Protein AF-A0A2K1QVW5-F1 (afdb_monomer_lite)

InterPro domains:
  IPR029063 S-adenosyl-L-methionine-dependent methyltransferase superfamily [G3DSA:3.40.50.150] (2-159)
  IPR029063 S-adenosyl-L-methionine-dependent methyltransferase superfamily [SS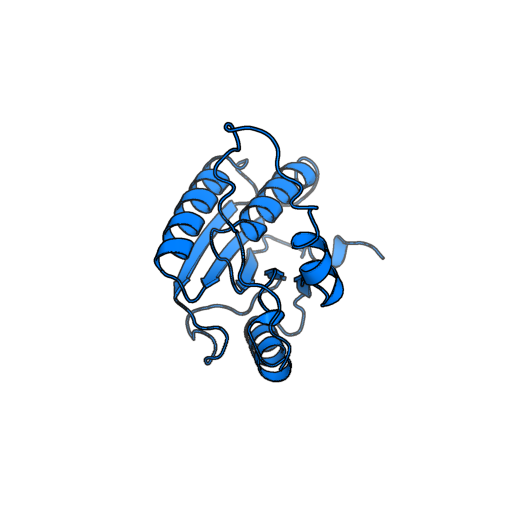F53335] (7-138)
  IPR041698 Methyltransferase domain 25 [PF13649] (16-128)

Sequence (168 aa):
MSYATLLPSQRQELNVTDLGAGTGRASLAFLSTLSSHIQNSLAPFSINLTLLDSSPSMLSLAQSKVTSTISSLPAHPDARVVSHVHDIASDPPVDVPKADLVFSTLVMEHLPLEIFFHALAGAMKPSGVAVVTNMYSEMGRTAVSGDWNQGSDEARATTVTGAGFVDG

Structure (mmCIF, N/CA/C/O backbone):
data_AF-A0A2K1QVW5-F1
#
_entry.id   AF-A0A2K1QVW5-F1
#
loop_
_atom_site.group_PDB
_atom_site.id
_atom_site.type_symbol
_atom_site.label_atom_id
_atom_site.label_alt_id
_atom_site.label_comp_id
_atom_site.label_asym_id
_atom_site.label_entity_id
_atom_site.label_seq_id
_atom_site.pdbx_PDB_ins_code
_atom_site.Cartn_x
_atom_site.Cartn_y
_atom_site.Cartn_z
_atom_site.occupancy
_atom_site.B_iso_or_equiv
_atom_site.auth_seq_id
_atom_site.auth_comp_id
_atom_site.auth_asym_id
_atom_site.auth_atom_id
_atom_site.pdbx_PDB_model_num
ATOM 1 N N . MET A 1 1 ? -25.097 -8.801 0.687 1.00 41.69 1 MET A N 1
ATOM 2 C CA . MET A 1 1 ? -23.855 -9.229 1.367 1.00 41.69 1 MET A CA 1
ATOM 3 C C . MET A 1 1 ? -23.436 -8.096 2.290 1.00 41.69 1 MET A C 1
ATOM 5 O O . MET A 1 1 ? -23.392 -6.967 1.827 1.00 41.69 1 MET A O 1
ATOM 9 N N . SER A 1 2 ? -23.270 -8.356 3.588 1.00 36.53 2 SER A N 1
ATOM 10 C CA . SER A 1 2 ? -22.934 -7.329 4.586 1.00 36.53 2 SER A CA 1
ATOM 11 C C . SER A 1 2 ? -21.413 -7.158 4.658 1.00 36.53 2 SER A C 1
ATOM 13 O O . SER A 1 2 ? -20.712 -8.151 4.816 1.00 36.53 2 SER A O 1
ATOM 15 N N . TYR A 1 3 ? -20.906 -5.924 4.569 1.00 43.94 3 TYR A N 1
ATOM 16 C CA . TYR A 1 3 ? -19.474 -5.581 4.687 1.00 43.94 3 TYR A CA 1
ATOM 17 C C . TYR A 1 3 ? -18.873 -5.875 6.081 1.00 43.94 3 TYR A C 1
ATOM 19 O O . TYR A 1 3 ? -17.679 -5.685 6.298 1.00 43.94 3 TYR A O 1
ATOM 27 N N . ALA A 1 4 ? -19.685 -6.368 7.023 1.00 46.22 4 ALA A N 1
ATOM 28 C CA . ALA A 1 4 ? -19.301 -6.653 8.402 1.00 46.22 4 ALA A CA 1
ATOM 29 C C . ALA A 1 4 ? -18.237 -7.759 8.565 1.00 46.22 4 ALA A C 1
ATOM 31 O O . ALA A 1 4 ? -17.685 -7.897 9.648 1.00 46.22 4 ALA A O 1
ATOM 32 N N . THR A 1 5 ? -17.920 -8.539 7.526 1.00 49.50 5 THR A N 1
ATOM 33 C CA . THR A 1 5 ? -16.924 -9.626 7.615 1.00 49.50 5 THR A CA 1
ATOM 34 C C . THR A 1 5 ? -15.473 -9.131 7.616 1.00 49.50 5 THR A C 1
ATOM 36 O O . THR A 1 5 ? -14.594 -9.850 8.077 1.00 49.50 5 THR A O 1
ATOM 39 N N . LEU A 1 6 ? -15.206 -7.908 7.142 1.00 52.25 6 LEU A N 1
ATOM 40 C CA . LEU A 1 6 ? -13.847 -7.339 7.117 1.00 52.25 6 LEU A CA 1
ATOM 41 C C . LEU A 1 6 ? -13.425 -6.697 8.442 1.00 52.25 6 LEU A C 1
ATOM 43 O O . LEU A 1 6 ? -12.255 -6.371 8.625 1.00 52.25 6 LEU A O 1
ATOM 47 N N . LEU A 1 7 ? -14.377 -6.481 9.348 1.00 52.97 7 LEU A N 1
ATOM 48 C CA . LEU A 1 7 ? -14.142 -5.805 10.614 1.00 52.97 7 LEU A CA 1
ATOM 49 C C . LEU A 1 7 ? -14.226 -6.852 11.713 1.00 52.97 7 LEU A C 1
ATOM 51 O O . LEU A 1 7 ? -15.314 -7.376 11.968 1.00 52.97 7 LEU A O 1
ATOM 55 N N . PRO A 1 8 ? -13.100 -7.238 12.321 1.00 51.19 8 PRO A N 1
ATOM 56 C CA . PRO A 1 8 ? -13.115 -8.430 13.140 1.00 51.19 8 PRO A CA 1
ATOM 57 C C . PRO A 1 8 ? -13.616 -8.053 14.567 1.00 51.19 8 PRO A C 1
ATOM 59 O O . PRO A 1 8 ? -13.990 -6.906 14.832 1.00 51.19 8 PRO A O 1
ATOM 62 N N . SER A 1 9 ? -13.751 -9.013 15.490 1.00 49.81 9 SER A N 1
ATOM 63 C CA . SER A 1 9 ? -14.296 -8.781 16.847 1.00 49.81 9 SER A CA 1
ATOM 64 C C . SER A 1 9 ? -13.197 -8.762 17.931 1.00 49.81 9 SER A C 1
ATOM 66 O O . SER A 1 9 ? -12.496 -9.758 18.067 1.00 49.81 9 SER A O 1
ATOM 68 N N . GLN A 1 10 ? -13.094 -7.671 18.712 1.00 49.50 10 GLN A N 1
ATOM 69 C CA . GLN A 1 10 ? -12.101 -7.324 19.768 1.00 49.50 10 GLN A CA 1
ATOM 70 C C . GLN A 1 10 ? -10.732 -6.788 19.300 1.00 49.50 10 GLN A C 1
ATOM 72 O O . GLN A 1 10 ? -10.046 -7.458 18.539 1.00 49.50 10 GLN A O 1
ATOM 77 N N . ARG A 1 11 ? -10.358 -5.592 19.825 1.00 57.28 11 ARG A N 1
ATOM 78 C CA . ARG A 1 11 ? -9.153 -4.769 19.528 1.00 57.28 11 ARG A CA 1
ATOM 79 C C . ARG A 1 11 ? -8.320 -5.328 18.372 1.00 57.28 11 ARG A C 1
ATOM 81 O O . ARG A 1 11 ? -7.264 -5.915 18.607 1.00 57.28 11 ARG A O 1
ATOM 88 N N . GLN A 1 12 ? -8.810 -5.180 17.140 1.00 73.44 12 GLN A N 1
ATOM 89 C CA . GLN A 1 12 ? -8.060 -5.676 15.998 1.00 73.44 12 GLN A CA 1
ATOM 90 C C . GLN A 1 12 ? -7.048 -4.692 15.489 1.00 73.44 12 GLN A C 1
ATOM 92 O O . GLN A 1 12 ? -7.275 -3.495 15.385 1.00 73.44 12 GLN A O 1
ATOM 97 N N . GLU A 1 13 ? -5.934 -5.278 15.109 1.00 86.75 13 GLU A N 1
ATOM 98 C CA . GLU A 1 13 ? -4.984 -4.697 14.205 1.00 86.75 13 GLU A CA 1
ATOM 99 C C . GLU A 1 13 ? -5.339 -5.163 12.789 1.00 86.75 13 GLU A C 1
ATOM 101 O O . GLU A 1 13 ? -5.430 -6.364 12.527 1.00 86.75 13 GLU A O 1
ATOM 106 N N . LEU A 1 14 ? -5.577 -4.213 11.891 1.00 90.75 14 LEU A N 1
ATOM 107 C CA . LEU A 1 14 ? -5.796 -4.449 10.472 1.00 90.75 14 LEU A CA 1
ATOM 108 C C . LEU A 1 14 ? -4.480 -4.198 9.735 1.00 90.75 14 LEU A C 1
ATOM 110 O O . LEU A 1 14 ? -3.991 -3.067 9.710 1.00 90.75 14 LEU A O 1
ATOM 114 N N . ASN A 1 15 ? -3.913 -5.237 9.125 1.00 94.75 15 ASN A N 1
ATOM 115 C CA . ASN A 1 15 ? -2.722 -5.094 8.292 1.00 94.75 15 ASN A CA 1
ATOM 116 C C . ASN A 1 15 ? -3.154 -4.796 6.860 1.00 94.75 15 ASN A C 1
ATOM 118 O O . ASN A 1 15 ? -3.911 -5.559 6.258 1.00 94.75 15 ASN A O 1
ATOM 122 N N . VAL A 1 16 ? -2.680 -3.677 6.331 1.00 96.31 16 VAL A N 1
ATOM 123 C CA . VAL A 1 16 ? -3.047 -3.147 5.024 1.00 96.31 16 VAL A CA 1
ATOM 124 C C . VAL A 1 16 ? -1.776 -2.942 4.214 1.00 96.31 16 VAL A C 1
ATOM 126 O O . VAL A 1 16 ? -0.847 -2.295 4.687 1.00 96.31 16 VAL A O 1
ATOM 129 N N . THR A 1 17 ? -1.733 -3.447 2.987 1.00 97.44 17 THR A N 1
ATOM 130 C CA . THR A 1 17 ? -0.595 -3.246 2.079 1.00 97.44 17 THR A CA 1
ATOM 131 C C . THR A 1 17 ? -1.033 -2.483 0.837 1.00 97.44 17 THR A C 1
ATOM 133 O O . THR A 1 17 ? -2.009 -2.857 0.196 1.00 97.44 17 THR A O 1
ATOM 136 N N . ASP A 1 18 ? -0.299 -1.433 0.480 1.00 97.69 18 ASP A N 1
ATOM 137 C CA . ASP A 1 18 ? -0.388 -0.753 -0.815 1.00 97.69 18 ASP A CA 1
ATOM 138 C C . ASP A 1 18 ? 0.745 -1.285 -1.708 1.00 97.69 18 ASP A C 1
ATOM 140 O O . ASP A 1 18 ? 1.918 -0.948 -1.516 1.00 97.69 18 ASP A O 1
ATOM 144 N N . LEU A 1 19 ? 0.398 -2.210 -2.606 1.00 96.94 19 LEU A N 1
ATOM 145 C CA . LEU A 1 19 ? 1.309 -2.916 -3.502 1.00 96.94 19 LEU A CA 1
ATOM 146 C C . LEU A 1 19 ? 1.457 -2.115 -4.801 1.00 96.94 19 LEU A C 1
ATOM 148 O O . LEU A 1 19 ? 0.557 -2.134 -5.645 1.00 96.94 19 LEU A O 1
ATOM 152 N N . GLY A 1 20 ? 2.594 -1.431 -4.943 1.00 96.50 20 GLY A N 1
ATOM 153 C CA . GLY A 1 20 ? 2.843 -0.410 -5.966 1.00 96.50 20 GLY A CA 1
ATOM 154 C C . GLY A 1 20 ? 2.317 0.954 -5.534 1.00 96.50 20 GLY A C 1
ATOM 155 O O . GLY A 1 20 ? 1.554 1.604 -6.248 1.00 96.50 20 GLY A O 1
ATOM 156 N N . ALA A 1 21 ? 2.695 1.370 -4.325 1.00 97.50 21 ALA A N 1
ATOM 157 C CA . ALA A 1 21 ? 2.141 2.542 -3.660 1.00 97.50 21 ALA A CA 1
ATOM 158 C C . ALA A 1 21 ? 2.387 3.855 -4.423 1.00 97.50 21 ALA A C 1
ATOM 160 O O . ALA A 1 21 ? 1.654 4.837 -4.233 1.00 97.50 21 ALA A O 1
ATOM 161 N N . GLY A 1 22 ? 3.429 3.925 -5.258 1.00 97.06 22 GLY A N 1
ATOM 162 C CA . GLY A 1 22 ? 3.873 5.140 -5.924 1.00 97.06 22 GLY A CA 1
ATOM 163 C C . GLY A 1 22 ? 4.004 6.284 -4.921 1.00 97.06 22 GLY A C 1
ATOM 164 O O . GLY A 1 22 ? 4.689 6.181 -3.909 1.00 97.06 22 GLY A O 1
ATOM 165 N N . THR A 1 23 ? 3.304 7.393 -5.171 1.00 97.81 23 THR A N 1
ATOM 166 C CA . THR A 1 23 ? 3.276 8.553 -4.259 1.00 97.81 23 THR A CA 1
ATOM 167 C C . THR A 1 23 ? 2.179 8.481 -3.182 1.00 97.81 23 THR A C 1
ATOM 169 O O . THR A 1 23 ? 1.817 9.520 -2.623 1.00 97.81 23 THR A O 1
ATOM 172 N N . GLY A 1 24 ? 1.581 7.309 -2.950 1.00 97.38 24 GLY A N 1
ATOM 173 C CA . GLY A 1 24 ? 0.616 7.025 -1.879 1.00 97.38 24 GLY A CA 1
ATOM 174 C C . GLY A 1 24 ? -0.841 7.394 -2.168 1.00 97.38 24 GLY A C 1
ATOM 175 O O . GLY A 1 24 ? -1.611 7.592 -1.233 1.00 97.38 24 GLY A O 1
ATOM 176 N N . ARG A 1 25 ? -1.257 7.547 -3.434 1.00 96.25 25 ARG A N 1
ATOM 177 C CA . ARG A 1 25 ? -2.622 8.023 -3.755 1.00 96.25 25 ARG A CA 1
ATOM 178 C C . ARG A 1 25 ? -3.722 7.076 -3.263 1.00 96.25 25 ARG A C 1
ATOM 180 O O . ARG A 1 25 ? -4.690 7.556 -2.677 1.00 96.25 25 ARG A O 1
ATOM 187 N N . ALA A 1 26 ? -3.567 5.769 -3.475 1.00 96.12 26 ALA A N 1
ATOM 188 C CA . ALA A 1 26 ? -4.538 4.770 -3.026 1.00 96.12 26 ALA A CA 1
ATOM 189 C C . ALA A 1 26 ? -4.631 4.746 -1.493 1.00 96.12 26 ALA A C 1
ATOM 191 O O . ALA A 1 26 ? -5.720 4.888 -0.937 1.00 96.12 26 ALA A O 1
ATOM 192 N N . SER A 1 27 ? -3.481 4.706 -0.818 1.00 97.19 27 SER A N 1
ATOM 193 C CA . SER A 1 27 ? -3.374 4.853 0.637 1.00 97.19 27 SER A CA 1
ATOM 194 C C . SER A 1 27 ? -4.089 6.090 1.198 1.00 97.19 27 SER A C 1
ATOM 196 O O . SER A 1 27 ? -4.852 5.988 2.159 1.00 97.19 27 SER A O 1
ATOM 198 N N . LEU A 1 28 ? -3.898 7.267 0.595 1.00 96.44 28 LEU A N 1
ATOM 199 C CA . LEU A 1 28 ? -4.566 8.500 1.033 1.00 96.44 28 LEU A CA 1
ATOM 200 C C . LEU A 1 28 ? -6.087 8.439 0.836 1.00 96.44 28 LEU A C 1
ATOM 202 O O . LEU A 1 28 ? -6.839 8.859 1.717 1.00 96.44 28 LEU A O 1
ATOM 206 N N . ALA A 1 29 ? -6.546 7.898 -0.295 1.00 93.75 29 ALA A N 1
ATOM 207 C CA . ALA A 1 29 ? -7.971 7.716 -0.564 1.00 93.75 29 ALA A CA 1
ATOM 208 C C . ALA A 1 29 ? -8.618 6.741 0.432 1.00 93.75 29 ALA A C 1
ATOM 210 O O . ALA A 1 29 ? -9.719 6.999 0.926 1.00 93.75 29 ALA A O 1
ATOM 211 N N . PHE A 1 30 ? -7.914 5.662 0.781 1.00 93.00 30 PHE A N 1
ATOM 212 C CA . PHE A 1 30 ? -8.334 4.727 1.819 1.00 93.00 30 PHE A CA 1
ATOM 213 C C . PHE A 1 30 ? -8.497 5.431 3.170 1.00 93.00 30 PHE A C 1
ATOM 215 O O . PHE A 1 30 ? -9.583 5.377 3.744 1.00 93.00 30 PHE A O 1
ATOM 222 N N . LEU A 1 31 ? -7.478 6.156 3.645 1.00 91.94 31 LEU A N 1
ATOM 223 C CA . LEU A 1 31 ? -7.538 6.870 4.929 1.00 91.94 31 LEU A CA 1
ATOM 224 C C . LEU A 1 31 ? -8.632 7.949 4.961 1.00 91.94 31 LEU A C 1
ATOM 226 O O . LEU A 1 31 ? -9.313 8.112 5.972 1.00 91.94 31 LEU A O 1
ATOM 230 N N . SER A 1 32 ? -8.848 8.665 3.856 1.00 89.25 32 SER A N 1
ATOM 231 C CA . SER A 1 32 ? -9.932 9.651 3.746 1.00 89.25 32 SER A CA 1
ATOM 232 C C . SER A 1 32 ? -11.315 8.996 3.826 1.00 89.25 32 SER A C 1
ATOM 234 O O . SER A 1 32 ? -12.187 9.460 4.571 1.00 89.25 32 SER A O 1
ATOM 236 N N . THR A 1 33 ? -11.500 7.886 3.106 1.00 86.12 33 THR A N 1
ATOM 237 C CA . THR A 1 33 ? -12.741 7.099 3.126 1.00 86.12 33 THR A CA 1
ATOM 238 C C . THR A 1 33 ? -13.009 6.575 4.530 1.00 86.12 33 THR A C 1
ATOM 240 O O . THR A 1 33 ? -14.107 6.738 5.059 1.00 86.12 33 THR A O 1
ATOM 243 N N . LEU A 1 34 ? -11.983 6.015 5.161 1.00 83.25 34 LEU A N 1
ATOM 244 C CA . LEU A 1 34 ? -12.006 5.510 6.523 1.00 83.25 34 LEU A CA 1
ATOM 245 C C . LEU A 1 34 ? -12.433 6.593 7.527 1.00 83.25 34 LEU A C 1
ATOM 247 O O . LEU A 1 34 ? -13.381 6.392 8.282 1.00 83.25 34 LEU A O 1
ATOM 251 N N . SER A 1 35 ? -11.799 7.768 7.478 1.00 80.56 35 SER A N 1
ATOM 252 C CA . SER A 1 35 ? -12.107 8.904 8.360 1.00 80.56 35 SER A CA 1
ATOM 253 C C . SER A 1 35 ? -13.568 9.359 8.252 1.00 80.56 35 SER A C 1
ATOM 255 O O . SER A 1 35 ? -14.182 9.733 9.251 1.00 80.56 35 SER A O 1
ATOM 257 N N . SER A 1 36 ? -14.150 9.265 7.052 1.00 78.88 36 SER A N 1
ATOM 258 C CA . SER A 1 36 ? -15.540 9.655 6.788 1.00 78.88 36 SER A CA 1
ATOM 259 C C . SER A 1 36 ? -16.560 8.587 7.209 1.00 78.88 36 SER A C 1
ATOM 261 O O . SER A 1 36 ? -17.656 8.928 7.646 1.00 78.88 36 SER A O 1
ATOM 263 N N . HIS A 1 37 ? -16.220 7.298 7.103 1.00 73.94 37 HIS A N 1
ATOM 264 C CA . HIS A 1 37 ? -17.155 6.192 7.362 1.00 73.94 37 HIS A CA 1
ATOM 265 C C . HIS A 1 37 ? -17.124 5.677 8.808 1.00 73.94 37 HIS A C 1
ATOM 267 O O . HIS A 1 37 ? -18.100 5.089 9.269 1.00 73.94 37 HIS A O 1
ATOM 273 N N . ILE A 1 38 ? -16.032 5.898 9.546 1.00 68.25 38 ILE A N 1
ATOM 274 C CA . ILE A 1 38 ? -15.830 5.319 10.888 1.00 68.25 38 ILE A CA 1
ATOM 275 C C . ILE A 1 38 ? -16.331 6.224 12.025 1.00 68.25 38 ILE A C 1
ATOM 277 O O . ILE A 1 38 ? -16.328 5.824 13.184 1.00 68.25 38 ILE A O 1
ATOM 281 N N . GLN A 1 39 ? -16.902 7.386 11.699 1.00 59.56 39 GLN A N 1
ATOM 282 C CA . GLN A 1 39 ? -17.373 8.397 12.657 1.00 59.56 39 GLN A CA 1
ATOM 283 C C . GLN A 1 39 ? -18.378 7.896 13.722 1.00 59.56 39 GLN A C 1
ATOM 285 O O . GLN A 1 39 ? -18.598 8.623 14.682 1.00 59.56 39 GLN A O 1
ATOM 290 N N . ASN A 1 40 ? -18.998 6.706 13.605 1.00 53.25 40 ASN A N 1
ATOM 291 C CA . ASN A 1 40 ? -20.180 6.379 14.423 1.00 53.25 40 ASN A CA 1
ATOM 292 C C . ASN A 1 40 ? -20.353 4.960 15.006 1.00 53.25 40 ASN A C 1
ATOM 294 O O . ASN A 1 40 ? -21.385 4.739 15.641 1.00 53.25 40 ASN A O 1
ATOM 298 N N . SER A 1 41 ? -19.468 3.964 14.835 1.00 52.88 41 SER A N 1
ATOM 299 C CA . SER A 1 41 ? -19.851 2.625 15.358 1.00 52.88 41 SER A CA 1
ATOM 300 C C . SER A 1 41 ? -18.803 1.526 15.499 1.00 52.88 41 SER A C 1
ATOM 302 O O . SER A 1 41 ? -19.176 0.385 15.770 1.00 52.88 41 SER A O 1
ATOM 304 N N . LEU A 1 42 ? -17.513 1.796 15.315 1.00 60.38 42 LEU A N 1
ATOM 305 C CA . LEU A 1 42 ? -16.520 0.724 15.402 1.00 60.38 42 LEU A CA 1
ATOM 306 C C . LEU A 1 42 ? -15.786 0.776 16.735 1.00 60.38 42 LEU A C 1
ATOM 308 O O . LEU A 1 42 ? -15.353 1.836 17.184 1.00 60.38 42 LEU A O 1
ATOM 312 N N . ALA A 1 43 ? -15.670 -0.389 17.376 1.00 65.81 43 ALA A N 1
ATOM 313 C CA . ALA A 1 43 ? -14.787 -0.559 18.519 1.00 65.81 43 ALA A CA 1
ATOM 314 C C . ALA A 1 43 ? -13.367 -0.092 18.138 1.00 65.81 43 ALA A C 1
ATOM 316 O O . ALA A 1 43 ? -12.978 -0.261 16.980 1.00 65.81 43 ALA A O 1
ATOM 317 N N . PRO A 1 44 ? -12.583 0.469 19.078 1.00 73.31 44 PRO A N 1
ATOM 318 C CA . PRO A 1 44 ? -11.217 0.892 18.793 1.00 73.31 44 PRO A CA 1
ATOM 319 C C . PRO A 1 44 ? -10.404 -0.227 18.134 1.00 73.31 44 PRO A C 1
ATOM 321 O O . PRO A 1 44 ? -10.346 -1.349 18.650 1.00 73.31 44 PRO A O 1
ATOM 324 N N . PHE A 1 45 ? -9.778 0.095 17.007 1.00 82.25 45 PHE A N 1
ATOM 325 C CA . PHE A 1 45 ? -8.922 -0.802 16.238 1.00 82.25 45 PHE A CA 1
ATOM 326 C C . PHE A 1 45 ? -7.702 -0.023 15.721 1.00 82.25 45 PHE A C 1
ATOM 328 O O . PHE A 1 45 ? -7.726 1.212 15.674 1.00 82.25 45 PHE A O 1
ATOM 335 N N . SER A 1 46 ? -6.638 -0.743 15.378 1.00 89.44 46 SER A N 1
ATOM 336 C CA . SER A 1 46 ? -5.393 -0.180 14.853 1.00 89.44 46 SER A CA 1
ATOM 337 C C . SER A 1 46 ? -5.200 -0.564 13.389 1.00 89.44 46 SER A C 1
ATOM 339 O O . SER A 1 46 ? -5.659 -1.621 12.957 1.00 89.44 46 SER A O 1
ATOM 341 N N . ILE A 1 47 ? -4.514 0.276 12.621 1.00 92.56 47 ILE A N 1
ATOM 342 C CA . ILE A 1 47 ? -4.183 0.031 11.214 1.00 92.56 47 ILE A CA 1
ATOM 343 C C . ILE A 1 47 ? -2.674 0.071 11.031 1.00 92.56 47 ILE A C 1
ATOM 345 O O . ILE A 1 47 ? -2.022 1.052 11.388 1.00 92.56 47 ILE A O 1
ATOM 349 N N . ASN A 1 48 ? -2.150 -0.960 10.377 1.00 95.19 48 ASN A N 1
ATOM 350 C CA . ASN A 1 48 ? -0.764 -1.028 9.938 1.00 95.19 48 ASN A CA 1
ATOM 351 C C . ASN A 1 48 ? -0.737 -0.915 8.435 1.00 95.19 48 ASN A C 1
ATOM 353 O O . ASN A 1 48 ? -1.076 -1.873 7.746 1.00 95.19 48 ASN A O 1
ATOM 357 N N . LEU A 1 49 ? -0.346 0.246 7.936 1.00 97.12 49 LEU A N 1
ATOM 358 C CA . LEU A 1 49 ? -0.241 0.478 6.513 1.00 97.12 49 LEU A CA 1
ATOM 359 C C . LEU A 1 49 ? 1.203 0.264 6.056 1.00 97.12 49 LEU A C 1
ATOM 361 O O . LEU A 1 49 ? 2.107 0.989 6.467 1.00 97.12 49 LEU A O 1
ATOM 365 N N . THR A 1 50 ? 1.416 -0.715 5.189 1.00 97.69 50 THR A N 1
ATOM 366 C CA . THR A 1 50 ? 2.703 -0.975 4.547 1.00 97.69 50 THR A CA 1
ATOM 367 C C . THR A 1 50 ? 2.663 -0.489 3.104 1.00 97.69 50 THR A C 1
ATOM 369 O O . THR A 1 50 ? 1.823 -0.928 2.322 1.00 97.69 50 THR A O 1
ATOM 372 N N . LEU A 1 51 ? 3.585 0.399 2.741 1.00 97.94 51 LEU A N 1
ATOM 373 C CA . LEU A 1 51 ? 3.751 0.922 1.385 1.00 97.94 51 LEU A CA 1
ATOM 374 C C . LEU A 1 51 ? 4.899 0.186 0.691 1.00 97.94 51 LEU A C 1
ATOM 376 O O . LEU A 1 51 ? 6.033 0.247 1.172 1.00 97.94 51 LEU A O 1
ATOM 380 N N . LEU A 1 52 ? 4.618 -0.481 -0.428 1.00 97.19 52 LEU A N 1
ATOM 381 C CA . LEU A 1 52 ? 5.617 -1.185 -1.234 1.00 97.19 52 LEU A CA 1
ATOM 382 C C . LEU A 1 52 ? 5.705 -0.551 -2.617 1.00 97.19 52 LEU A C 1
ATOM 384 O O . LEU A 1 52 ? 4.695 -0.433 -3.304 1.00 97.19 52 LEU A O 1
ATOM 388 N N . ASP A 1 53 ? 6.902 -0.154 -3.032 1.00 96.75 53 ASP A N 1
ATOM 389 C CA . ASP A 1 53 ? 7.162 0.355 -4.381 1.00 96.75 53 ASP A CA 1
ATOM 390 C C . ASP A 1 53 ? 8.658 0.239 -4.705 1.00 96.75 53 ASP A C 1
ATOM 392 O O . ASP A 1 53 ? 9.502 0.272 -3.805 1.00 96.75 53 ASP A O 1
ATOM 396 N N . SER A 1 54 ? 9.009 0.130 -5.983 1.00 95.94 54 SER A N 1
ATOM 397 C CA . SER A 1 54 ? 10.407 0.028 -6.407 1.00 95.94 54 SER A CA 1
ATOM 398 C C . SER A 1 54 ? 11.134 1.376 -6.384 1.00 95.94 54 SER A C 1
ATOM 400 O O . SER A 1 54 ? 12.365 1.402 -6.389 1.00 95.94 54 SER A O 1
ATOM 402 N N . SER A 1 55 ? 10.408 2.499 -6.327 1.00 96.88 55 SER A N 1
ATOM 403 C CA . SER A 1 55 ? 10.962 3.854 -6.355 1.00 96.88 55 SER A CA 1
ATOM 404 C C . SER A 1 55 ? 11.118 4.467 -4.954 1.00 96.88 55 SER A C 1
ATOM 406 O O . SER A 1 55 ? 10.132 4.889 -4.336 1.00 96.88 55 SER A O 1
ATOM 408 N N . PRO A 1 56 ? 12.361 4.652 -4.461 1.00 97.62 56 PRO A N 1
ATOM 409 C CA . PRO A 1 56 ? 12.601 5.264 -3.153 1.00 97.62 56 PRO A CA 1
ATOM 410 C C . PRO A 1 56 ? 12.096 6.709 -3.055 1.00 97.62 56 PRO A C 1
ATOM 412 O O . PRO A 1 56 ? 11.645 7.148 -1.997 1.00 97.62 56 PRO A O 1
ATOM 415 N N . SER A 1 57 ? 12.161 7.471 -4.153 1.00 97.38 57 SER A N 1
ATOM 416 C CA . SER A 1 57 ? 11.722 8.870 -4.170 1.00 97.38 57 SER A CA 1
ATOM 417 C C . SER A 1 57 ? 10.201 8.985 -4.076 1.00 97.38 57 SER A C 1
ATOM 419 O O . SER A 1 57 ? 9.697 9.835 -3.339 1.00 97.38 57 SER A O 1
ATOM 421 N N . MET A 1 58 ? 9.463 8.106 -4.760 1.00 97.25 58 MET A N 1
ATOM 422 C CA . MET A 1 58 ? 8.006 8.061 -4.658 1.00 97.25 58 MET A CA 1
ATOM 423 C C . MET A 1 58 ? 7.560 7.596 -3.271 1.00 97.25 58 MET A C 1
ATOM 425 O O . MET A 1 58 ? 6.700 8.252 -2.680 1.00 97.25 58 MET A O 1
ATOM 429 N N . LEU A 1 59 ? 8.207 6.570 -2.705 1.00 97.81 59 LEU A N 1
ATOM 430 C CA . LEU A 1 59 ? 7.928 6.119 -1.338 1.00 97.81 59 LEU A CA 1
ATOM 431 C C . LEU A 1 59 ? 8.189 7.195 -0.295 1.00 97.81 59 LEU A C 1
ATOM 433 O O . LEU A 1 59 ? 7.379 7.358 0.609 1.00 97.81 59 LEU A O 1
ATOM 437 N N . SER A 1 60 ? 9.266 7.970 -0.426 1.00 98.19 60 SER A N 1
ATOM 438 C CA . SER A 1 60 ? 9.536 9.087 0.488 1.00 98.19 60 SER A CA 1
ATOM 439 C C . SER A 1 60 ? 8.392 10.113 0.482 1.00 98.19 60 SER A C 1
ATOM 441 O O . SER A 1 60 ? 7.904 10.532 1.537 1.00 98.19 60 SER A O 1
ATOM 443 N N . LEU A 1 61 ? 7.878 10.455 -0.708 1.00 98.31 61 LEU A N 1
ATOM 444 C CA . LEU A 1 61 ? 6.706 11.325 -0.845 1.00 98.31 61 LEU A CA 1
ATOM 445 C C . LEU A 1 61 ? 5.438 10.684 -0.270 1.00 98.31 61 LEU A C 1
ATOM 447 O O . LEU A 1 61 ? 4.651 11.374 0.382 1.00 98.31 61 LEU A O 1
ATOM 451 N N . ALA A 1 62 ? 5.227 9.389 -0.510 1.00 98.31 62 ALA A N 1
ATOM 452 C CA . ALA A 1 62 ? 4.085 8.645 0.006 1.00 98.31 62 ALA A CA 1
ATOM 453 C C . ALA A 1 62 ? 4.098 8.610 1.539 1.00 98.31 62 ALA A C 1
ATOM 455 O O . ALA A 1 62 ? 3.136 9.048 2.166 1.00 98.31 62 ALA A O 1
ATOM 456 N N . GLN A 1 63 ? 5.216 8.193 2.138 1.00 98.31 63 GLN A N 1
ATOM 457 C CA . GLN A 1 63 ? 5.431 8.135 3.582 1.00 98.31 63 GLN A CA 1
ATOM 458 C C . GLN A 1 63 ? 5.144 9.492 4.230 1.00 98.31 63 GLN A C 1
ATOM 460 O O . GLN A 1 63 ? 4.399 9.557 5.207 1.00 98.31 63 GLN A O 1
ATOM 465 N N . SER A 1 64 ? 5.672 10.585 3.667 1.00 98.25 64 SER A N 1
ATOM 466 C CA . SER A 1 64 ? 5.438 11.943 4.175 1.00 98.25 64 SER A CA 1
ATOM 467 C C . SER A 1 64 ? 3.951 12.322 4.165 1.00 98.25 64 SER A C 1
ATOM 469 O O . SER A 1 64 ? 3.404 12.724 5.196 1.00 98.25 64 SER A O 1
ATOM 471 N N . LYS A 1 65 ? 3.265 12.144 3.028 1.00 98.38 65 LYS A N 1
ATOM 472 C CA . LYS A 1 65 ? 1.842 12.501 2.876 1.00 98.38 65 LYS A CA 1
ATOM 473 C C . LYS A 1 65 ? 0.932 11.647 3.755 1.00 98.38 65 LYS A C 1
ATOM 475 O O . LYS A 1 65 ? 0.018 12.169 4.395 1.00 98.38 65 LYS A O 1
ATOM 480 N N . VAL A 1 66 ? 1.178 10.339 3.785 1.00 97.88 66 VAL A N 1
ATOM 481 C CA . VAL A 1 66 ? 0.385 9.383 4.561 1.00 97.88 66 VAL A CA 1
ATOM 482 C C . VAL A 1 66 ? 0.582 9.626 6.055 1.00 97.88 66 VAL A C 1
ATOM 484 O O . VAL A 1 66 ? -0.408 9.726 6.770 1.00 97.88 66 VAL A O 1
ATOM 487 N N . THR A 1 67 ? 1.817 9.848 6.518 1.00 97.56 67 THR A N 1
ATOM 488 C CA . THR A 1 67 ? 2.093 10.213 7.921 1.00 97.56 67 THR A CA 1
ATOM 489 C C . THR A 1 67 ? 1.369 11.501 8.310 1.00 97.56 67 THR A C 1
ATOM 491 O O . THR A 1 67 ? 0.700 11.545 9.337 1.00 97.56 67 THR A O 1
ATOM 494 N N . SER A 1 68 ? 1.433 12.540 7.468 1.00 96.31 68 SER A N 1
ATOM 495 C CA . SER A 1 68 ? 0.715 13.796 7.724 1.00 96.31 68 SER A CA 1
ATOM 496 C C . SER A 1 68 ? -0.802 13.605 7.808 1.00 96.31 68 SER A C 1
ATOM 498 O O . SER A 1 68 ? -1.455 14.320 8.564 1.00 96.31 68 SER A O 1
ATOM 500 N N . THR A 1 69 ? -1.359 12.679 7.026 1.00 94.44 69 THR A N 1
ATOM 501 C CA . THR A 1 69 ? -2.796 12.363 7.035 1.00 94.44 69 THR A CA 1
ATOM 502 C C . THR A 1 69 ? -3.175 11.562 8.273 1.00 94.44 69 THR A C 1
ATOM 504 O O . THR A 1 69 ? -4.183 11.853 8.898 1.00 94.44 69 THR A O 1
ATOM 507 N N . ILE A 1 70 ? -2.353 10.589 8.666 1.00 93.94 70 ILE A N 1
ATOM 508 C CA . ILE A 1 70 ? -2.543 9.810 9.893 1.00 93.94 70 ILE A CA 1
ATOM 509 C C . ILE A 1 7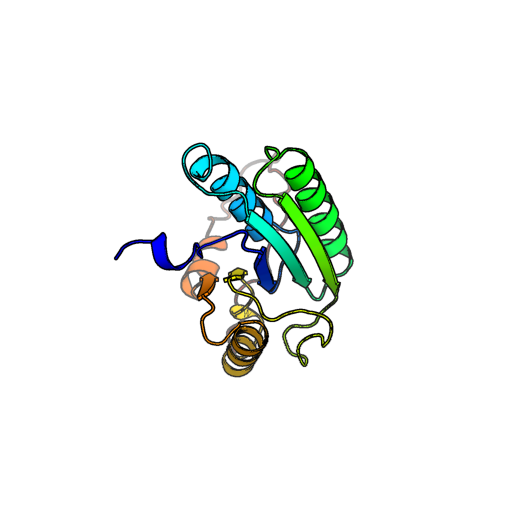0 ? -2.575 10.728 11.119 1.00 93.94 70 ILE A C 1
ATOM 511 O O . ILE A 1 70 ? -3.481 10.613 11.937 1.00 93.94 70 ILE A O 1
ATOM 515 N N . SER A 1 71 ? -1.656 11.691 11.212 1.00 92.00 71 SER A N 1
ATOM 516 C CA . SER A 1 71 ? -1.608 12.649 12.326 1.00 92.00 71 SER A CA 1
ATOM 517 C C . SER A 1 71 ? -2.833 13.565 12.423 1.00 92.00 71 SER A C 1
ATOM 519 O O . SER A 1 71 ? -3.030 14.193 13.461 1.00 92.00 71 SER A O 1
ATOM 521 N N . SER A 1 72 ? -3.635 13.684 11.358 1.00 89.50 72 SER A N 1
ATOM 522 C CA . SER A 1 72 ? -4.882 14.457 11.356 1.00 89.50 72 SER A CA 1
ATOM 523 C C . SER A 1 72 ? -6.137 13.597 11.515 1.00 89.50 72 SER A C 1
ATOM 525 O O . SER A 1 72 ? -7.242 14.144 11.573 1.00 89.50 72 SER A O 1
ATOM 527 N N . LEU A 1 73 ? -5.996 12.269 11.606 1.00 84.44 73 LEU A N 1
ATOM 528 C CA . LEU A 1 73 ? -7.114 11.386 11.915 1.00 84.44 73 LEU A CA 1
ATOM 529 C C . LEU A 1 73 ? -7.595 11.607 13.359 1.00 84.44 73 LEU A C 1
ATOM 531 O O . LEU A 1 73 ? -6.818 12.006 14.231 1.00 84.44 73 LEU A O 1
ATOM 535 N N . PRO A 1 74 ? -8.879 11.326 13.646 1.00 81.88 74 PRO A N 1
ATOM 536 C CA . PRO A 1 74 ? -9.346 11.184 15.019 1.00 81.88 74 PRO A CA 1
ATOM 537 C C . PRO A 1 74 ? -8.510 10.146 15.782 1.00 81.88 74 PRO A C 1
ATOM 539 O O . PRO A 1 74 ? -7.890 9.277 15.178 1.00 81.88 74 PRO A O 1
ATOM 542 N N . ALA A 1 75 ? -8.563 10.172 17.119 1.00 76.94 75 ALA A N 1
ATOM 543 C CA . ALA A 1 75 ? -7.810 9.237 17.967 1.00 76.94 75 ALA A CA 1
ATOM 544 C C . ALA A 1 75 ? -8.052 7.747 17.640 1.00 76.94 75 ALA A C 1
ATOM 546 O O . ALA A 1 75 ? -7.236 6.899 18.001 1.00 76.94 75 ALA A O 1
ATOM 547 N N . HIS A 1 76 ? -9.166 7.427 16.969 1.00 75.62 76 HIS A N 1
ATOM 548 C CA . HIS A 1 76 ? -9.457 6.096 16.458 1.00 75.62 76 HIS A CA 1
ATOM 549 C C . HIS A 1 76 ? -9.922 6.135 14.992 1.00 75.62 76 HIS A C 1
ATOM 551 O O . HIS A 1 76 ? -10.758 6.978 14.649 1.00 75.62 76 HIS A O 1
ATOM 557 N N . PRO A 1 77 ? -9.452 5.189 14.152 1.00 81.50 77 PRO A N 1
ATOM 558 C CA . PRO A 1 77 ? -8.480 4.136 14.475 1.00 81.50 77 PRO A CA 1
ATOM 559 C C . PRO A 1 77 ? -7.054 4.668 14.668 1.00 81.50 77 PRO A C 1
ATOM 561 O O . PRO A 1 77 ? -6.676 5.675 14.080 1.00 81.50 77 PRO A O 1
ATOM 564 N N . ASP A 1 78 ? -6.271 3.965 15.487 1.00 88.19 78 ASP A N 1
ATOM 565 C CA . ASP A 1 78 ? -4.840 4.249 15.646 1.00 88.19 78 ASP A CA 1
ATOM 566 C C . ASP A 1 78 ? -4.090 3.716 14.422 1.00 88.19 78 ASP A C 1
ATOM 568 O O . ASP A 1 78 ? -3.990 2.505 14.226 1.00 88.19 78 ASP A O 1
ATOM 572 N N . ALA A 1 79 ? -3.624 4.604 13.552 1.00 92.38 79 ALA A N 1
ATOM 573 C CA . ALA A 1 79 ? -2.988 4.223 12.300 1.00 92.38 79 ALA A CA 1
ATOM 574 C C . ALA A 1 79 ? -1.481 4.481 12.349 1.00 92.38 79 ALA A C 1
ATOM 576 O O . ALA A 1 79 ? -1.021 5.513 12.828 1.00 92.38 79 ALA A O 1
ATOM 577 N N . ARG A 1 80 ? -0.703 3.565 11.775 1.00 95.56 80 ARG A N 1
ATOM 578 C CA . ARG A 1 80 ? 0.731 3.738 11.527 1.00 95.56 80 ARG A CA 1
ATOM 579 C C . ARG A 1 80 ? 1.078 3.347 10.102 1.00 95.56 80 ARG A C 1
ATOM 581 O O . ARG A 1 80 ? 0.400 2.516 9.502 1.00 95.56 80 ARG A O 1
ATOM 588 N N . VAL A 1 81 ? 2.148 3.935 9.578 1.00 97.25 81 VAL A N 1
ATOM 589 C CA . VAL A 1 81 ? 2.625 3.670 8.220 1.00 97.25 81 VAL A CA 1
ATOM 590 C C . VAL A 1 81 ? 4.117 3.361 8.197 1.00 97.25 81 VAL A C 1
ATOM 592 O O . VAL A 1 81 ? 4.918 4.056 8.827 1.00 97.25 81 VAL A O 1
ATOM 595 N N . VAL A 1 82 ? 4.482 2.330 7.442 1.00 96.94 82 VAL A N 1
ATOM 596 C CA . VAL A 1 82 ? 5.863 1.957 7.119 1.00 96.94 82 VAL A CA 1
ATOM 597 C C . VAL A 1 82 ? 6.010 1.796 5.610 1.00 96.94 82 VAL A C 1
ATOM 599 O O . VAL A 1 82 ? 5.070 1.390 4.929 1.00 96.94 82 VAL A O 1
ATOM 602 N N . SER A 1 83 ? 7.191 2.096 5.080 1.00 96.69 83 SER A N 1
ATOM 603 C CA . SER A 1 83 ? 7.491 1.977 3.652 1.00 96.69 83 SER A CA 1
ATOM 604 C C . SER A 1 83 ? 8.700 1.080 3.426 1.00 96.69 83 SER A C 1
ATOM 606 O O . SER A 1 83 ? 9.715 1.267 4.099 1.00 96.69 83 SER A O 1
ATOM 608 N N . HIS A 1 84 ? 8.628 0.185 2.442 1.00 96.19 84 HIS A N 1
ATOM 609 C CA . HIS A 1 84 ? 9.745 -0.665 2.030 1.00 96.19 84 HIS A CA 1
ATOM 610 C C . HIS A 1 84 ? 9.965 -0.519 0.526 1.00 96.19 84 HIS A C 1
ATOM 612 O O . HIS A 1 84 ? 9.030 -0.649 -0.265 1.00 96.19 84 HIS A O 1
ATOM 618 N N . VAL A 1 85 ? 11.215 -0.256 0.136 1.00 96.31 85 VAL A N 1
ATOM 619 C CA . VAL A 1 85 ? 11.611 -0.313 -1.274 1.00 96.31 85 VAL A CA 1
ATOM 620 C C . VAL A 1 85 ? 11.571 -1.776 -1.693 1.00 96.31 85 VAL A C 1
ATOM 622 O O . VAL A 1 85 ? 12.307 -2.593 -1.142 1.00 96.31 85 VAL A O 1
ATOM 625 N N . HIS A 1 86 ? 10.697 -2.108 -2.634 1.00 95.69 86 HIS A N 1
ATOM 626 C CA . HIS A 1 86 ? 10.466 -3.482 -3.053 1.00 95.69 86 HIS A CA 1
ATOM 627 C C . HIS A 1 86 ? 10.040 -3.535 -4.519 1.00 95.69 86 HIS A C 1
ATOM 629 O O . HIS A 1 86 ? 9.100 -2.856 -4.933 1.00 95.69 86 HIS A O 1
ATOM 635 N N . ASP A 1 87 ? 10.741 -4.358 -5.295 1.00 94.44 87 ASP A N 1
ATOM 636 C CA . ASP A 1 87 ? 10.314 -4.742 -6.633 1.00 94.44 87 ASP A CA 1
ATOM 637 C C . ASP A 1 87 ? 9.305 -5.888 -6.533 1.00 94.44 87 ASP A C 1
ATOM 639 O O . ASP A 1 87 ? 9.629 -6.964 -6.040 1.00 94.44 87 ASP A O 1
ATOM 643 N N . ILE A 1 88 ? 8.094 -5.650 -7.031 1.00 92.56 88 ILE A N 1
ATOM 644 C CA . ILE A 1 88 ? 6.958 -6.579 -6.978 1.00 92.56 88 ILE A CA 1
ATOM 645 C C . ILE A 1 88 ? 7.244 -7.870 -7.757 1.00 92.56 88 ILE A C 1
ATOM 647 O O . ILE A 1 88 ? 6.652 -8.905 -7.463 1.00 92.56 88 ILE A O 1
ATOM 651 N N . ALA A 1 89 ? 8.154 -7.834 -8.735 1.00 90.75 89 ALA A N 1
ATOM 652 C CA . ALA A 1 89 ? 8.581 -9.031 -9.454 1.00 90.75 89 ALA A CA 1
ATOM 653 C C . ALA A 1 89 ? 9.528 -9.935 -8.639 1.00 90.75 89 ALA A C 1
ATOM 655 O O . ALA A 1 89 ? 9.833 -11.044 -9.076 1.00 90.75 89 ALA A O 1
ATOM 656 N N . SER A 1 90 ? 10.014 -9.465 -7.487 1.00 91.19 90 SER A N 1
ATOM 657 C CA . SER A 1 90 ? 10.908 -10.206 -6.591 1.00 91.19 90 SER A CA 1
ATOM 658 C C . SER A 1 90 ? 10.143 -10.911 -5.466 1.00 91.19 90 SER A C 1
ATOM 660 O O . SER A 1 90 ? 8.967 -10.644 -5.223 1.00 91.19 90 SER A O 1
ATOM 662 N N . ASP A 1 91 ? 10.830 -11.793 -4.736 1.00 86.00 91 ASP A N 1
ATOM 663 C CA . ASP A 1 91 ? 10.253 -12.461 -3.567 1.00 86.00 91 ASP A CA 1
ATOM 664 C C . ASP A 1 91 ? 9.776 -11.445 -2.507 1.00 86.00 91 ASP A C 1
ATOM 666 O O . ASP A 1 91 ? 10.481 -10.460 -2.249 1.00 86.00 91 ASP A O 1
ATOM 670 N N . PRO A 1 92 ? 8.618 -11.679 -1.852 1.00 80.00 92 PRO A N 1
ATOM 671 C CA . PRO A 1 92 ? 8.078 -10.763 -0.854 1.00 80.00 92 PRO A CA 1
ATOM 672 C C . PRO A 1 92 ? 9.075 -10.459 0.278 1.00 80.00 92 PRO A C 1
ATOM 674 O O . PRO A 1 92 ? 9.795 -11.363 0.718 1.00 80.00 92 PRO A O 1
ATOM 677 N N . PRO A 1 93 ? 9.093 -9.226 0.820 1.00 81.06 93 PRO A N 1
ATOM 678 C CA . PRO A 1 93 ? 9.980 -8.882 1.924 1.00 81.06 93 PRO A CA 1
ATOM 679 C C . PRO A 1 93 ? 9.655 -9.727 3.162 1.00 81.06 93 PRO A C 1
ATOM 681 O O . PRO A 1 93 ? 8.503 -9.806 3.588 1.00 81.06 93 PRO A O 1
ATOM 684 N N . VAL A 1 94 ? 10.674 -10.348 3.763 1.00 81.50 94 VAL A N 1
ATOM 685 C CA . VAL A 1 94 ? 10.515 -11.260 4.916 1.00 81.50 94 VAL A CA 1
ATOM 686 C C . VAL A 1 94 ? 9.980 -10.536 6.159 1.00 81.50 94 VAL A C 1
ATOM 688 O O . VAL A 1 94 ? 9.343 -11.143 7.018 1.00 81.50 94 VAL A O 1
ATOM 691 N N . ASP A 1 95 ? 10.238 -9.236 6.261 1.00 85.75 95 ASP A N 1
ATOM 692 C CA . ASP A 1 95 ? 9.845 -8.356 7.359 1.00 85.75 95 ASP A CA 1
ATOM 693 C C . ASP A 1 95 ? 8.449 -7.736 7.188 1.00 85.75 95 ASP A C 1
ATOM 695 O O . ASP A 1 95 ? 7.971 -7.048 8.093 1.00 85.75 95 ASP A O 1
ATOM 699 N N . VAL A 1 96 ? 7.767 -8.000 6.068 1.00 87.88 96 VAL A N 1
ATOM 700 C CA . VAL A 1 96 ? 6.423 -7.480 5.805 1.00 87.88 96 VAL A CA 1
ATOM 701 C C . VAL A 1 96 ? 5.372 -8.534 6.166 1.00 87.88 96 VAL A C 1
ATOM 703 O O . VAL A 1 96 ? 5.333 -9.613 5.568 1.00 87.88 96 VAL A O 1
ATOM 706 N N . PRO A 1 97 ? 4.487 -8.257 7.144 1.00 90.62 97 PRO A N 1
ATOM 707 C CA . PRO A 1 97 ? 3.427 -9.187 7.493 1.00 90.62 97 PRO A CA 1
ATOM 708 C C . PRO A 1 97 ? 2.434 -9.316 6.339 1.00 90.62 97 PRO A C 1
ATOM 710 O O . PRO A 1 97 ? 2.090 -8.340 5.675 1.00 90.62 97 PRO A O 1
ATOM 713 N N . LYS A 1 98 ? 1.902 -10.526 6.154 1.00 94.69 98 LYS A N 1
ATOM 714 C CA . LYS A 1 98 ? 0.795 -10.747 5.223 1.00 94.69 98 LYS A CA 1
ATOM 715 C C . LYS A 1 98 ? -0.415 -9.910 5.635 1.00 94.69 98 LYS A C 1
ATOM 717 O O . LYS A 1 98 ? -0.800 -9.912 6.806 1.00 94.69 98 LYS A O 1
ATOM 722 N N . ALA A 1 99 ? -1.031 -9.243 4.672 1.00 95.31 99 ALA A N 1
ATOM 723 C CA . ALA A 1 99 ? -2.096 -8.284 4.902 1.00 95.31 99 ALA A CA 1
ATOM 724 C C . ALA A 1 99 ? -3.487 -8.923 4.956 1.00 95.31 99 ALA A C 1
ATOM 726 O O . ALA A 1 99 ? -3.774 -9.933 4.306 1.00 95.31 99 ALA A O 1
ATOM 727 N N . ASP A 1 100 ? -4.363 -8.288 5.727 1.00 95.25 100 ASP A N 1
ATOM 728 C CA . ASP A 1 100 ? -5.807 -8.515 5.717 1.00 95.25 100 ASP A CA 1
ATOM 729 C C . ASP A 1 100 ? -6.453 -7.850 4.488 1.00 95.25 100 ASP A C 1
ATOM 731 O O . ASP A 1 100 ? -7.425 -8.369 3.938 1.00 95.25 100 ASP A O 1
ATOM 735 N N . LEU A 1 101 ? -5.885 -6.725 4.041 1.00 95.12 101 LEU A N 1
ATOM 736 C CA . LEU A 1 101 ? -6.318 -5.967 2.871 1.00 95.12 101 LEU A CA 1
ATOM 737 C C . LEU A 1 101 ? -5.116 -5.558 2.013 1.00 95.12 101 LEU A C 1
ATOM 739 O O . LEU A 1 101 ? -4.186 -4.933 2.517 1.00 95.12 101 LEU A O 1
ATOM 743 N N . VAL A 1 102 ? -5.152 -5.857 0.717 1.00 96.88 102 VAL A N 1
ATOM 744 C CA . VAL A 1 102 ? -4.145 -5.385 -0.246 1.00 96.88 102 VAL A CA 1
ATOM 745 C C . VAL A 1 102 ? -4.796 -4.460 -1.268 1.00 96.88 102 VAL A C 1
ATOM 747 O O . VAL A 1 102 ? -5.801 -4.818 -1.880 1.00 96.88 102 VAL A O 1
ATOM 750 N N . PHE A 1 103 ? -4.214 -3.286 -1.484 1.00 95.06 103 PHE A N 1
ATOM 751 C CA . PHE A 1 103 ? -4.521 -2.413 -2.611 1.00 95.06 103 PHE A CA 1
ATOM 752 C C . PHE A 1 103 ? -3.456 -2.581 -3.683 1.00 95.06 103 PHE A C 1
ATOM 754 O O . PHE A 1 103 ? -2.273 -2.653 -3.369 1.00 95.06 103 PHE A O 1
ATOM 761 N N . SER A 1 104 ? -3.861 -2.601 -4.947 1.00 96.06 104 SER A N 1
ATOM 762 C CA . SER A 1 104 ? -2.928 -2.424 -6.056 1.00 96.06 104 SER A CA 1
ATOM 763 C C . SER A 1 104 ? -3.616 -1.665 -7.180 1.00 96.06 104 SER A C 1
ATOM 765 O O . SER A 1 104 ? -4.714 -2.026 -7.606 1.00 96.06 104 SER A O 1
ATOM 767 N N . THR A 1 105 ? -3.022 -0.553 -7.602 1.00 94.81 105 THR A N 1
ATOM 768 C CA . THR A 1 105 ? -3.635 0.387 -8.547 1.00 94.81 105 THR A CA 1
ATOM 769 C C . THR A 1 105 ? -2.645 0.714 -9.646 1.00 94.81 105 THR A C 1
ATOM 771 O O . THR A 1 105 ? -1.626 1.332 -9.359 1.00 94.81 105 THR A O 1
ATOM 774 N N . LEU A 1 106 ? -2.973 0.349 -10.888 1.00 91.62 106 LEU A N 1
ATOM 775 C CA . LEU A 1 106 ? -2.137 0.605 -12.071 1.00 91.62 106 LEU A CA 1
ATOM 776 C C . LEU A 1 106 ? -0.718 0.014 -11.952 1.00 91.62 106 LEU A C 1
ATOM 778 O O . LEU A 1 106 ? 0.287 0.678 -12.200 1.00 91.62 106 LEU A O 1
ATOM 782 N N . VAL A 1 107 ? -0.649 -1.238 -11.493 1.00 90.56 107 VAL A N 1
ATOM 783 C CA . VAL A 1 107 ? 0.591 -2.029 -11.409 1.00 90.56 107 VAL A CA 1
ATOM 784 C C . VAL A 1 107 ? 0.568 -3.234 -12.347 1.00 90.56 107 VAL A C 1
ATOM 786 O O . VAL A 1 107 ? 1.605 -3.652 -12.860 1.00 90.56 107 VAL A O 1
ATOM 789 N N . MET A 1 108 ? -0.611 -3.828 -12.543 1.00 90.00 108 MET A N 1
ATOM 790 C CA . MET A 1 108 ? -0.780 -5.096 -13.254 1.00 90.00 108 MET A CA 1
ATOM 791 C C . MET A 1 108 ? -0.375 -4.995 -14.734 1.00 90.00 108 MET A C 1
ATOM 793 O O . MET A 1 108 ? 0.012 -5.994 -15.325 1.00 90.00 108 MET A O 1
ATOM 797 N N . GLU A 1 109 ? -0.422 -3.806 -15.331 1.00 87.00 109 GLU A N 1
ATOM 798 C CA . GLU A 1 109 ? 0.035 -3.515 -16.695 1.00 87.00 109 GLU A CA 1
ATOM 799 C C . GLU A 1 109 ? 1.563 -3.498 -16.858 1.00 87.00 109 GLU A C 1
ATOM 801 O O . GLU A 1 109 ? 2.059 -3.511 -17.982 1.00 87.00 109 GLU A O 1
ATOM 806 N N . HIS A 1 110 ? 2.317 -3.473 -15.760 1.00 87.19 110 HIS A N 1
ATOM 807 C CA . HIS A 1 110 ? 3.780 -3.424 -15.782 1.00 87.19 110 HIS A CA 1
ATOM 808 C C . HIS A 1 110 ? 4.437 -4.796 -15.583 1.00 87.19 110 HIS A C 1
ATOM 810 O O . HIS A 1 110 ? 5.663 -4.894 -15.619 1.00 87.19 110 HIS A O 1
ATOM 816 N N . LEU A 1 111 ? 3.645 -5.851 -15.366 1.00 89.06 111 LEU A N 1
ATOM 817 C CA . LEU A 1 111 ? 4.128 -7.184 -15.013 1.00 89.06 111 LEU A CA 1
ATOM 818 C C . LEU A 1 111 ? 3.377 -8.274 -15.791 1.00 89.06 111 LEU A C 1
ATOM 820 O O . LEU A 1 111 ? 2.180 -8.137 -16.044 1.00 89.06 111 LEU A O 1
ATOM 824 N N . PRO A 1 112 ? 4.026 -9.413 -16.101 1.00 93.50 112 PRO A N 1
ATOM 825 C CA . PRO A 1 112 ? 3.306 -10.622 -16.480 1.00 93.50 112 PRO A CA 1
ATOM 826 C C . PRO A 1 112 ? 2.250 -10.970 -15.424 1.00 93.50 112 PRO A C 1
ATOM 828 O O . PRO A 1 112 ? 2.533 -10.944 -14.224 1.00 93.50 112 PRO A O 1
ATOM 831 N N . LEU A 1 113 ? 1.037 -11.327 -15.862 1.00 92.69 113 LEU A N 1
ATOM 832 C CA . LEU A 1 113 ? -0.094 -11.571 -14.956 1.00 92.69 113 LEU A CA 1
ATOM 833 C C . LEU A 1 113 ? 0.223 -12.625 -13.890 1.00 92.69 113 LEU A C 1
ATOM 835 O O . LEU A 1 113 ? -0.164 -12.471 -12.735 1.00 92.69 113 LEU A O 1
ATOM 839 N N . GLU A 1 114 ? 0.947 -13.680 -14.266 1.00 94.38 114 GLU A N 1
ATOM 840 C CA . GLU A 1 114 ? 1.365 -14.729 -13.334 1.00 94.38 114 GLU A CA 1
ATOM 841 C C . GLU A 1 114 ? 2.250 -14.185 -12.205 1.00 94.38 114 GLU A C 1
ATOM 843 O O . GLU A 1 114 ? 2.033 -14.525 -11.044 1.00 94.38 114 GLU A O 1
ATOM 848 N N . ILE A 1 115 ? 3.177 -13.278 -12.527 1.00 94.00 115 ILE A N 1
ATOM 849 C CA . ILE A 1 115 ? 4.074 -12.642 -11.559 1.00 94.00 115 ILE A CA 1
ATOM 850 C C . ILE A 1 115 ? 3.268 -11.716 -10.649 1.00 94.00 115 ILE A C 1
ATOM 852 O O . ILE A 1 115 ? 3.382 -11.799 -9.427 1.00 94.00 115 ILE A O 1
ATOM 856 N N . PHE A 1 116 ? 2.388 -10.892 -11.226 1.00 95.00 116 PHE A N 1
ATOM 857 C CA . PHE A 1 116 ? 1.533 -9.987 -10.460 1.00 95.00 116 PHE A CA 1
ATOM 858 C C . PHE A 1 116 ? 0.653 -10.737 -9.449 1.00 95.00 116 PHE A C 1
ATOM 860 O O . PHE A 1 116 ? 0.645 -10.405 -8.262 1.00 95.00 116 PHE A O 1
ATOM 867 N N . PHE A 1 117 ? -0.074 -11.771 -9.887 1.00 95.38 117 PHE A N 1
ATOM 868 C CA . PHE A 1 117 ? -0.954 -12.526 -8.993 1.00 95.38 117 PHE A CA 1
ATOM 8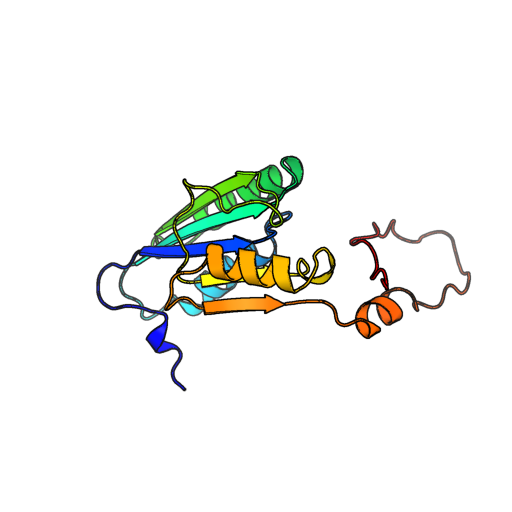69 C C . PHE A 1 117 ? -0.181 -13.377 -7.983 1.00 95.38 117 PHE A C 1
ATOM 871 O O . PHE A 1 117 ? -0.671 -13.572 -6.868 1.00 95.38 117 PHE A O 1
ATOM 878 N N . HIS A 1 118 ? 1.029 -13.837 -8.320 1.00 94.25 118 HIS A N 1
ATOM 879 C CA . HIS A 1 118 ? 1.913 -14.488 -7.356 1.00 94.25 118 HIS A CA 1
ATOM 880 C C . HIS A 1 118 ? 2.325 -13.524 -6.236 1.00 94.25 118 HIS A C 1
ATOM 882 O O . HIS A 1 118 ? 2.155 -13.847 -5.059 1.00 94.25 118 HIS A O 1
ATOM 888 N N . ALA A 1 119 ? 2.782 -12.319 -6.586 1.00 94.19 119 ALA A N 1
ATOM 889 C CA 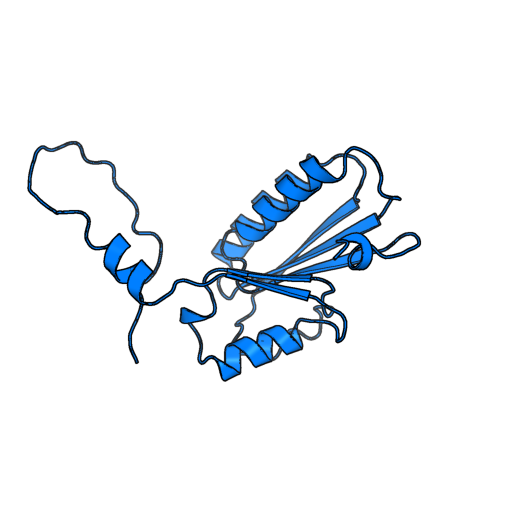. ALA A 1 119 ? 3.148 -11.288 -5.618 1.00 94.19 119 ALA A CA 1
ATOM 890 C C . ALA A 1 119 ? 1.948 -10.861 -4.753 1.00 94.19 119 ALA A C 1
ATOM 892 O O . ALA A 1 119 ? 2.050 -10.801 -3.525 1.00 94.19 119 ALA A O 1
ATOM 893 N N . LEU A 1 120 ? 0.779 -10.656 -5.372 1.00 95.31 120 LEU A N 1
ATOM 894 C CA . LEU A 1 120 ? -0.464 -10.312 -4.676 1.00 95.31 120 LEU A CA 1
ATOM 895 C C . LEU A 1 120 ? -0.865 -11.386 -3.653 1.00 95.31 120 LEU A C 1
ATOM 897 O O . LEU A 1 120 ? -1.198 -11.067 -2.511 1.00 95.31 120 LEU A O 1
ATOM 901 N N . ALA A 1 121 ? -0.800 -12.664 -4.038 1.00 94.19 121 ALA A N 1
ATOM 902 C CA . ALA A 1 121 ? -1.077 -13.782 -3.138 1.00 94.19 121 ALA A CA 1
ATOM 903 C C . ALA A 1 121 ? -0.016 -13.915 -2.031 1.00 94.19 121 ALA A C 1
ATOM 905 O O . ALA A 1 121 ? -0.341 -14.265 -0.893 1.00 94.19 121 ALA A O 1
ATOM 906 N N . GLY A 1 122 ? 1.247 -13.614 -2.339 1.00 92.88 122 GLY A N 1
ATOM 907 C CA . GLY A 1 122 ? 2.348 -13.582 -1.376 1.00 92.88 122 GLY A CA 1
ATOM 908 C C . GLY A 1 122 ? 2.137 -12.540 -0.277 1.00 92.88 122 GLY A C 1
ATOM 909 O O . GLY A 1 122 ? 2.340 -12.849 0.900 1.00 92.88 122 GLY A O 1
ATOM 910 N N . ALA A 1 123 ? 1.651 -11.355 -0.651 1.00 94.00 123 ALA A N 1
ATOM 911 C CA . ALA A 1 123 ? 1.389 -10.233 0.249 1.00 94.00 123 ALA A CA 1
ATOM 912 C C . ALA A 1 123 ? 0.132 -10.402 1.122 1.00 94.00 123 ALA A C 1
ATOM 914 O O . ALA A 1 123 ? -0.047 -9.656 2.082 1.00 94.00 123 ALA A O 1
ATOM 915 N N . MET A 1 124 ? -0.745 -11.366 0.828 1.00 94.81 124 MET A N 1
ATOM 916 C CA . MET A 1 124 ? -2.069 -11.475 1.449 1.00 94.81 124 MET A CA 1
ATOM 917 C C . MET A 1 124 ? -2.197 -12.700 2.367 1.00 94.81 124 MET A C 1
ATOM 919 O O . MET A 1 124 ? -1.656 -13.779 2.104 1.00 94.81 124 MET A O 1
ATOM 923 N N . LYS A 1 125 ? -2.946 -12.559 3.467 1.00 94.81 125 LYS A N 1
ATOM 924 C CA . LYS A 1 125 ? -3.367 -13.700 4.296 1.00 94.81 125 LYS A CA 1
ATOM 925 C C . LYS A 1 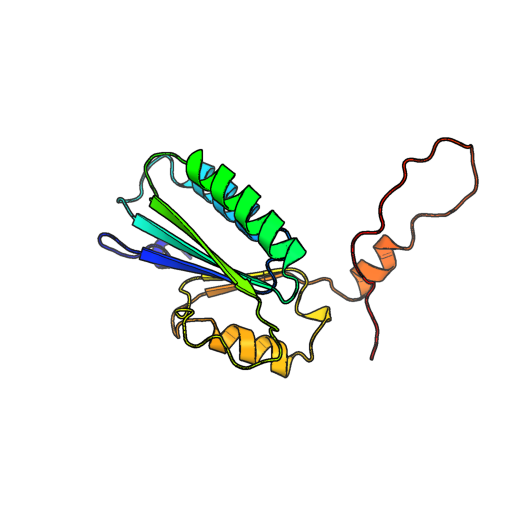125 ? -4.325 -14.604 3.505 1.00 94.81 125 LYS A C 1
ATOM 927 O O . LYS A 1 125 ? -5.048 -14.109 2.647 1.00 94.81 125 LYS A O 1
ATOM 932 N N . PRO A 1 126 ? -4.444 -15.901 3.844 1.00 93.06 126 PRO A N 1
ATOM 933 C CA . PRO A 1 126 ? -5.417 -16.785 3.193 1.00 93.06 126 PRO A CA 1
ATOM 934 C C . PRO A 1 126 ? -6.874 -16.286 3.246 1.00 93.06 126 PRO A C 1
ATOM 936 O O . PRO A 1 126 ? -7.656 -16.596 2.357 1.00 93.06 126 PRO A O 1
ATOM 939 N N . SER A 1 127 ? -7.237 -15.516 4.278 1.00 91.06 127 SER A N 1
ATOM 940 C CA . SER A 1 127 ? -8.561 -14.896 4.450 1.00 91.06 127 SER A CA 1
ATOM 941 C C . SER A 1 127 ? -8.614 -13.420 4.041 1.00 91.06 127 SER A C 1
ATOM 943 O O . SER A 1 127 ? -9.603 -12.749 4.333 1.00 91.06 127 SER A O 1
ATOM 945 N N . GLY A 1 128 ? -7.531 -12.886 3.474 1.00 92.62 128 GLY A N 1
ATOM 946 C CA . GLY A 1 128 ? -7.434 -11.480 3.112 1.00 92.62 128 GLY A CA 1
ATOM 947 C C . GLY A 1 128 ? -8.238 -11.149 1.860 1.00 92.62 128 GLY A C 1
ATOM 948 O O . GLY A 1 128 ? -8.665 -12.030 1.110 1.00 92.62 128 GLY A O 1
ATOM 949 N N . VAL A 1 129 ? -8.434 -9.855 1.636 1.00 95.06 129 VAL A N 1
ATOM 950 C CA . VAL A 1 129 ? -9.082 -9.333 0.433 1.00 95.06 129 VAL A CA 1
ATOM 951 C C . VAL A 1 129 ? -8.114 -8.437 -0.324 1.00 95.06 129 VAL A C 1
ATOM 953 O O . VAL A 1 129 ? -7.425 -7.611 0.266 1.00 95.06 129 VAL A O 1
ATOM 956 N N . ALA A 1 130 ? -8.091 -8.574 -1.646 1.00 95.50 130 ALA A N 1
ATOM 957 C CA . ALA A 1 130 ? -7.364 -7.678 -2.529 1.00 95.50 130 ALA A CA 1
ATOM 958 C C . ALA A 1 130 ? -8.342 -6.805 -3.320 1.00 95.50 130 ALA A C 1
ATOM 960 O O . ALA A 1 130 ? -9.329 -7.297 -3.871 1.00 95.50 130 ALA A O 1
ATOM 961 N N . VAL A 1 131 ? -8.046 -5.512 -3.405 1.00 95.25 131 VAL A N 1
ATOM 962 C CA . VAL A 1 131 ? -8.713 -4.560 -4.292 1.00 95.25 131 VAL A CA 1
ATOM 963 C C . VAL A 1 131 ? -7.704 -4.154 -5.355 1.00 95.25 131 VAL A C 1
ATOM 965 O O . VAL A 1 131 ? -6.772 -3.393 -5.091 1.00 95.25 131 VAL A O 1
ATOM 968 N N . VAL A 1 132 ? -7.892 -4.692 -6.558 1.00 95.00 132 VAL A N 1
ATOM 969 C CA . VAL A 1 132 ? -7.034 -4.423 -7.713 1.00 95.00 132 VAL A CA 1
ATOM 970 C C . VAL A 1 132 ? -7.786 -3.529 -8.686 1.00 95.00 132 VAL A C 1
ATOM 972 O O . VAL A 1 132 ? -8.902 -3.849 -9.094 1.00 95.00 132 VAL A O 1
ATOM 975 N N . THR A 1 133 ? -7.170 -2.418 -9.071 1.00 92.25 133 THR A N 1
ATOM 976 C CA . THR A 1 133 ? -7.662 -1.558 -10.150 1.00 92.25 133 THR A CA 1
ATOM 977 C C . THR A 1 133 ? -6.585 -1.437 -11.220 1.00 92.25 133 THR A C 1
ATOM 979 O O . THR A 1 133 ? -5.403 -1.289 -10.913 1.00 92.25 133 THR A O 1
ATOM 982 N N . ASN A 1 134 ? -6.985 -1.552 -12.483 1.00 88.69 134 ASN A N 1
ATOM 983 C CA . ASN A 1 134 ? -6.075 -1.493 -13.621 1.00 88.69 134 ASN A CA 1
ATOM 984 C C . ASN A 1 134 ? -6.707 -0.703 -14.775 1.00 88.69 134 ASN A C 1
ATOM 986 O O . ASN A 1 134 ? -7.934 -0.579 -14.844 1.00 88.69 134 ASN A O 1
ATOM 990 N N . MET A 1 135 ? -5.882 -0.207 -15.692 1.00 78.94 135 MET A N 1
ATOM 991 C CA . MET A 1 135 ? -6.326 0.269 -16.995 1.00 78.94 135 MET A CA 1
ATOM 992 C C . MET A 1 135 ? -6.597 -0.912 -17.930 1.00 78.94 135 MET A C 1
ATOM 994 O O . MET A 1 135 ? -5.793 -1.831 -18.070 1.00 78.94 135 MET A O 1
ATOM 998 N N . TYR A 1 136 ? -7.747 -0.873 -18.599 1.00 72.19 136 TYR A N 1
ATOM 999 C CA . TYR A 1 136 ? -8.017 -1.743 -19.742 1.00 72.19 136 TYR A CA 1
ATOM 1000 C C . TYR A 1 136 ? -7.364 -1.155 -21.002 1.00 72.19 136 TYR A C 1
ATOM 1002 O O . TYR A 1 136 ? -7.234 0.066 -21.110 1.00 72.19 136 TYR A O 1
ATOM 1010 N N . SER A 1 137 ? -6.982 -1.994 -21.967 1.00 65.44 137 SER A N 1
ATOM 1011 C CA . SER A 1 137 ? -6.243 -1.586 -23.178 1.00 65.44 137 SER A CA 1
ATOM 1012 C C . SER A 1 137 ? -6.913 -0.440 -23.960 1.00 65.44 137 SER A C 1
ATOM 1014 O O . SER A 1 137 ? -6.237 0.427 -24.514 1.00 65.44 137 SER A O 1
ATOM 1016 N N . GLU A 1 138 ? -8.245 -0.342 -23.940 1.00 60.00 138 GLU A N 1
ATOM 1017 C CA . GLU A 1 138 ? -8.982 0.755 -24.591 1.00 60.00 138 GLU A CA 1
ATOM 1018 C C . GLU A 1 138 ? -8.953 2.098 -23.826 1.00 60.00 138 GLU A C 1
ATOM 1020 O O . GLU A 1 138 ? -9.160 3.158 -24.426 1.00 60.00 138 GLU A O 1
ATOM 1025 N N . MET A 1 139 ? -8.644 2.096 -22.523 1.00 57.25 139 MET A N 1
ATOM 1026 C CA . MET A 1 139 ? -8.537 3.318 -21.707 1.00 57.25 139 MET A CA 1
ATOM 1027 C C . MET A 1 139 ? -7.243 4.095 -21.989 1.00 57.25 139 MET A C 1
ATOM 1029 O O . MET A 1 139 ? -7.234 5.323 -21.929 1.00 57.25 139 MET A O 1
ATOM 1033 N N . GLY A 1 140 ? -6.158 3.407 -22.361 1.00 52.84 140 GLY A N 1
ATOM 1034 C CA . GLY A 1 140 ? -4.913 4.061 -22.785 1.00 52.84 140 GLY A CA 1
ATOM 1035 C C . GLY A 1 140 ? -5.054 4.773 -24.134 1.00 52.84 140 GLY A C 1
ATOM 1036 O O . GLY A 1 140 ? -4.522 5.864 -24.323 1.00 52.84 140 GLY A O 1
ATOM 1037 N N . ARG A 1 141 ? -5.842 4.202 -25.056 1.00 49.34 141 ARG A N 1
ATOM 1038 C CA . ARG A 1 141 ? -6.113 4.789 -26.382 1.00 49.34 141 ARG A CA 1
ATOM 1039 C C . ARG A 1 141 ? -6.939 6.074 -26.323 1.00 49.34 141 ARG A C 1
ATOM 1041 O O . ARG A 1 141 ? -6.720 6.965 -27.137 1.00 49.34 141 ARG A O 1
ATOM 1048 N N . THR A 1 142 ? -7.869 6.181 -25.376 1.00 47.97 142 THR A N 1
ATOM 1049 C CA . THR A 1 142 ? -8.743 7.359 -25.226 1.00 47.97 142 THR A CA 1
ATOM 1050 C C . THR A 1 142 ? -8.073 8.522 -24.490 1.00 47.97 142 THR A C 1
ATOM 1052 O O . THR A 1 142 ? -8.410 9.674 -24.753 1.00 47.97 142 THR A O 1
ATOM 1055 N N . ALA A 1 143 ? -7.070 8.264 -23.643 1.00 46.62 143 ALA A N 1
ATOM 1056 C CA . ALA A 1 143 ? -6.267 9.320 -23.014 1.00 46.62 143 ALA A CA 1
ATOM 1057 C C . ALA A 1 143 ? -5.344 10.061 -24.009 1.00 46.62 143 ALA A C 1
ATOM 1059 O O . ALA A 1 143 ? -4.967 11.204 -23.763 1.00 46.62 143 ALA A O 1
ATOM 1060 N N . VAL A 1 144 ? -5.008 9.434 -25.144 1.00 46.00 144 VAL A N 1
ATOM 1061 C CA . VAL A 1 144 ? -4.148 10.007 -26.200 1.00 46.00 144 VAL A CA 1
ATOM 1062 C C . VAL A 1 144 ? -4.961 10.678 -27.321 1.00 46.00 144 VAL A C 1
ATOM 1064 O O . VAL A 1 144 ? -4.412 11.459 -28.093 1.00 46.00 144 VAL A O 1
ATOM 1067 N N . SER A 1 145 ? -6.276 10.448 -27.406 1.00 41.16 145 SER A N 1
ATOM 1068 C CA . SER A 1 145 ? -7.130 10.977 -28.483 1.00 41.16 145 SER A CA 1
ATOM 1069 C C . SER A 1 145 ? -7.740 12.359 -28.203 1.00 41.16 145 SER A C 1
ATOM 1071 O O . SER A 1 145 ? -8.775 12.697 -28.777 1.00 41.16 145 SER A O 1
ATOM 1073 N N . GLY A 1 146 ? -7.136 13.161 -27.321 1.00 38.34 146 GLY A N 1
ATOM 1074 C CA . GLY A 1 146 ? -7.431 14.592 -27.253 1.00 38.34 146 GLY A CA 1
ATOM 1075 C C . GLY A 1 146 ? -6.963 15.251 -28.549 1.00 38.34 146 GLY A C 1
ATOM 1076 O O . GLY A 1 146 ? -5.769 15.276 -28.825 1.00 38.34 146 GLY A O 1
ATOM 1077 N N . ASP A 1 147 ? -7.909 15.707 -29.364 1.00 39.16 147 ASP A N 1
ATOM 1078 C CA . ASP A 1 147 ? -7.688 16.242 -30.707 1.00 39.16 147 ASP A CA 1
ATOM 1079 C C . ASP A 1 147 ? -6.721 17.444 -30.667 1.00 39.16 147 ASP A C 1
ATOM 1081 O O . ASP A 1 147 ? -7.062 18.533 -30.202 1.00 39.16 147 ASP A O 1
ATOM 1085 N N . TRP A 1 148 ? -5.482 17.228 -31.120 1.00 45.91 148 TRP A N 1
ATOM 1086 C CA . TRP A 1 148 ? -4.419 18.232 -31.222 1.00 45.91 148 TRP A CA 1
ATOM 1087 C C . TRP A 1 148 ? -4.669 19.163 -32.414 1.00 45.91 148 TRP A C 1
ATOM 1089 O O . TRP A 1 148 ? -3.850 19.241 -33.330 1.00 45.91 148 TRP A O 1
ATOM 1099 N N . ASN A 1 149 ? -5.797 19.873 -32.434 1.00 38.94 149 ASN A N 1
ATOM 1100 C CA . ASN A 1 149 ? -5.991 20.949 -33.399 1.00 38.94 149 ASN A CA 1
ATOM 1101 C C . ASN A 1 149 ? -5.529 22.284 -32.809 1.00 38.94 149 ASN A C 1
ATOM 1103 O O . ASN A 1 149 ? -6.051 22.796 -31.823 1.00 38.94 149 ASN A O 1
ATOM 1107 N N . GLN A 1 150 ? -4.472 22.780 -33.448 1.00 47.88 150 GLN A N 1
ATOM 1108 C CA . GLN A 1 150 ? -3.687 23.974 -33.171 1.00 47.88 150 GLN A CA 1
ATOM 1109 C C . GLN A 1 150 ? -4.545 25.198 -32.820 1.00 47.88 150 GLN A C 1
ATOM 1111 O O . GLN A 1 150 ? -5.435 25.580 -33.579 1.00 47.88 150 GLN A O 1
ATOM 1116 N N . GLY A 1 151 ? -4.210 25.873 -31.717 1.00 37.88 151 GLY A N 1
ATOM 1117 C CA . GLY A 1 151 ? -4.800 27.167 -31.391 1.00 37.88 151 GLY A CA 1
ATOM 1118 C C . GLY A 1 151 ? -4.300 27.781 -30.085 1.00 37.88 151 GLY A C 1
ATOM 1119 O O . GLY A 1 151 ? -4.782 27.434 -29.015 1.00 37.88 151 GLY A O 1
ATOM 1120 N N . SER A 1 152 ? -3.414 28.770 -30.228 1.00 33.69 152 SER A N 1
ATOM 1121 C CA . SER A 1 152 ? -2.973 29.789 -29.257 1.00 33.69 152 SER A CA 1
ATOM 1122 C C . SER A 1 152 ? -2.088 29.374 -28.070 1.00 33.69 152 SER A C 1
ATOM 1124 O O . SER A 1 152 ? -2.436 28.546 -27.233 1.00 33.69 152 SER A O 1
ATOM 1126 N N . ASP A 1 153 ? -0.936 30.048 -28.013 1.00 45.38 153 ASP A N 1
ATOM 1127 C CA . ASP A 1 153 ? 0.011 30.125 -26.904 1.00 45.38 153 ASP A CA 1
ATOM 1128 C C . ASP A 1 153 ? -0.677 30.568 -25.602 1.00 45.38 153 ASP A C 1
ATOM 1130 O O . ASP A 1 153 ? -0.862 31.757 -25.380 1.00 45.38 153 ASP A O 1
ATOM 1134 N N . GLU A 1 154 ? -1.074 29.607 -24.764 1.00 46.75 154 GLU A N 1
ATOM 1135 C CA . GLU A 1 154 ? -1.180 29.694 -23.292 1.00 46.75 154 GLU A CA 1
ATOM 1136 C C . GLU A 1 154 ? -1.699 28.347 -22.738 1.00 46.75 154 GLU A C 1
ATOM 1138 O O . GLU A 1 154 ? -2.701 28.250 -22.031 1.00 46.75 154 GLU A O 1
ATOM 1143 N N . ALA A 1 155 ? -1.034 27.242 -23.085 1.00 35.12 155 ALA A N 1
ATOM 1144 C CA . ALA A 1 155 ? -1.435 25.914 -22.625 1.00 35.12 155 ALA A CA 1
ATOM 1145 C C . ALA A 1 155 ? -0.531 25.442 -21.482 1.00 35.12 155 ALA A C 1
ATOM 1147 O O . ALA A 1 155 ? 0.652 25.155 -21.667 1.00 35.12 155 ALA A O 1
ATOM 1148 N N . ARG A 1 156 ? -1.126 25.370 -20.284 1.00 37.25 156 ARG A N 1
ATOM 1149 C CA . ARG A 1 156 ? -0.625 24.680 -19.087 1.00 37.25 156 ARG A CA 1
ATOM 1150 C C . ARG A 1 156 ? 0.255 23.486 -19.456 1.00 37.25 156 ARG A C 1
ATOM 1152 O O . ARG A 1 156 ? -0.214 22.545 -20.094 1.00 37.25 156 ARG A O 1
ATOM 1159 N N . ALA A 1 157 ? 1.493 23.504 -18.963 1.00 33.22 157 ALA A N 1
ATOM 1160 C CA . ALA A 1 157 ? 2.352 22.332 -18.893 1.00 33.22 157 ALA A CA 1
ATOM 1161 C C . ALA A 1 157 ? 1.595 21.217 -18.156 1.00 33.22 157 ALA A C 1
ATOM 1163 O O . ALA A 1 157 ? 1.518 21.185 -16.928 1.00 33.22 157 ALA A O 1
ATOM 1164 N N . THR A 1 158 ? 0.958 20.348 -18.932 1.00 37.66 158 THR A N 1
ATOM 1165 C CA . THR A 1 158 ? 0.229 19.196 -18.425 1.00 37.66 158 THR A CA 1
ATOM 1166 C C . THR A 1 158 ? 1.259 18.087 -18.396 1.00 37.66 158 THR A C 1
ATOM 1168 O O . THR A 1 158 ? 1.588 17.501 -19.423 1.00 37.66 158 THR A O 1
ATOM 1171 N N . THR A 1 159 ? 1.879 17.899 -17.235 1.00 32.34 159 THR A N 1
ATOM 1172 C CA . THR A 1 159 ? 2.864 16.843 -17.018 1.00 32.34 159 THR A CA 1
ATOM 1173 C C . THR A 1 159 ? 2.214 15.509 -17.368 1.00 32.34 159 THR A C 1
ATOM 1175 O O . THR A 1 159 ? 1.259 15.095 -16.710 1.00 32.34 159 THR A O 1
ATOM 1178 N N . VAL A 1 160 ? 2.708 14.860 -18.424 1.00 38.62 160 VAL A N 1
ATOM 1179 C CA . VAL A 1 160 ? 2.315 13.501 -18.804 1.00 38.62 160 VAL A CA 1
ATOM 1180 C C . VAL A 1 160 ? 2.544 12.609 -17.585 1.00 38.62 160 VAL A C 1
ATOM 1182 O O . VAL A 1 160 ? 3.671 12.463 -17.114 1.00 38.62 160 VAL A O 1
ATOM 1185 N N . THR A 1 161 ? 1.463 12.077 -17.019 1.00 39.53 161 THR A N 1
ATOM 1186 C CA . THR A 1 161 ? 1.520 11.132 -15.902 1.00 39.53 161 THR A CA 1
ATOM 1187 C C . THR A 1 161 ? 1.152 9.757 -16.437 1.00 39.53 161 THR A C 1
ATOM 1189 O O . THR A 1 161 ? 0.021 9.541 -16.852 1.00 39.53 161 THR A O 1
ATOM 1192 N N . GLY A 1 162 ? 2.122 8.842 -16.429 1.00 40.06 162 GLY A N 1
ATOM 1193 C CA . GLY A 1 162 ? 1.911 7.425 -16.726 1.00 40.06 162 GLY A CA 1
ATOM 1194 C C . GLY A 1 162 ? 2.446 6.995 -18.088 1.00 40.06 162 GLY A C 1
ATOM 1195 O O . GLY A 1 162 ? 2.123 7.586 -19.116 1.00 40.06 162 GLY A O 1
ATOM 1196 N N . ALA A 1 163 ? 3.290 5.962 -18.073 1.00 44.12 163 ALA A N 1
ATOM 1197 C CA . ALA A 1 163 ? 3.708 5.252 -19.271 1.00 44.12 163 ALA A CA 1
ATOM 1198 C C . ALA A 1 163 ? 2.478 4.579 -19.898 1.00 44.12 163 ALA A C 1
ATOM 1200 O O . ALA A 1 163 ? 1.708 3.921 -19.202 1.00 44.12 163 A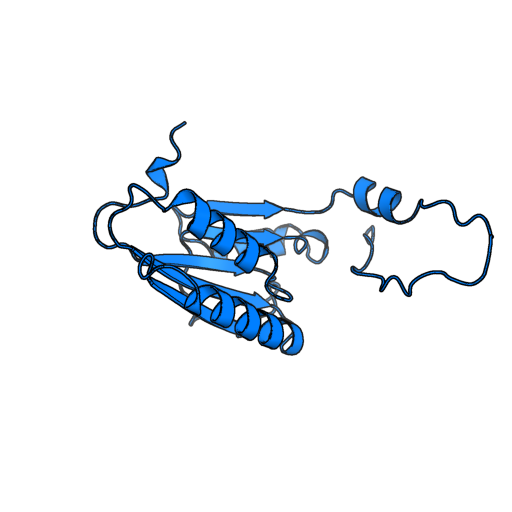LA A O 1
ATOM 1201 N N . GLY A 1 164 ? 2.279 4.800 -21.197 1.00 42.53 164 GLY A N 1
ATOM 1202 C CA . GLY A 1 164 ? 1.189 4.193 -21.949 1.00 42.53 164 GLY A CA 1
ATOM 1203 C C . GLY A 1 164 ? 1.285 2.668 -21.985 1.00 42.53 164 GLY A C 1
ATOM 1204 O O . GLY A 1 164 ? 2.352 2.087 -21.799 1.00 42.53 164 GLY A O 1
ATOM 1205 N N . PHE A 1 165 ? 0.136 2.050 -22.246 1.00 38.50 165 PHE A N 1
ATOM 1206 C CA . PHE A 1 165 ? -0.020 0.623 -22.507 1.00 38.50 165 PHE A CA 1
ATOM 1207 C C . PHE A 1 165 ? 0.970 0.177 -23.599 1.00 38.50 165 PHE A C 1
ATOM 1209 O O . PHE A 1 165 ? 1.010 0.789 -24.669 1.00 38.50 165 PHE A O 1
ATOM 1216 N N . VAL A 1 166 ? 1.771 -0.856 -23.332 1.00 42.16 166 VAL A N 1
ATOM 1217 C CA . VAL A 1 166 ? 2.653 -1.478 -24.329 1.00 42.16 166 VAL A CA 1
ATOM 1218 C C . VAL A 1 166 ? 2.082 -2.858 -24.618 1.00 42.16 166 VAL A C 1
ATOM 1220 O O . VAL A 1 166 ? 2.126 -3.732 -23.755 1.00 42.16 166 VAL A O 1
ATOM 1223 N N . ASP A 1 167 ? 1.498 -3.032 -25.803 1.00 37.81 167 ASP A N 1
ATOM 1224 C CA . ASP A 1 167 ? 1.105 -4.356 -26.283 1.00 37.81 167 ASP A CA 1
ATOM 1225 C C . ASP A 1 167 ? 2.384 -5.191 -26.473 1.00 37.81 167 ASP A C 1
ATOM 1227 O O . ASP A 1 167 ? 3.293 -4.781 -27.201 1.00 37.81 167 ASP A O 1
ATOM 1231 N N . GLY A 1 168 ? 2.468 -6.322 -25.768 1.00 40.34 168 GLY A N 1
ATOM 1232 C CA . GLY A 1 168 ? 3.454 -7.375 -26.020 1.00 40.34 168 GLY A CA 1
ATOM 1233 C C . GLY A 1 168 ? 3.008 -8.289 -27.150 1.00 40.34 168 GLY A C 1
ATOM 1234 O O . GLY A 1 168 ? 1.800 -8.618 -27.187 1.00 40.34 168 GLY A O 1
#

pLDDT: mean 78.73, std 21.99, range [32.34, 98.38]

Organism: NCBI:txid2082308

Foldseek 3Di:
DDPCVLADPDAEEFEEEEAACQLNPVVLVVLVVCLVPVVPDHDAYEYEYEYEHQDPVSQVNNQVVNVVSQVPGDVGNNYDYDYDNDDLLDQDDPPQDAGLEYEYEAPCLVDDVVSNVVSVVNNHDPNHDYDYYHDDLVNLVVVPPPDPDDDDPDDPPPPDPDDGRDDD

Radius of gyration: 18.33 Å; chains: 1; bounding box: 36×47×53 Å

Secondary structure (DSSP, 8-state):
--GGGGS-SSS-EEEEEEET-TTTHHHHHHHHHHHHHSTTTPPP-EEEEEEEES-HHHHHHHHHHHHHHHTTS-SSSEEEEEEEE--TTSPPPTTSPPEEEEEEES-GGGS-HHHHHHHHHHHEEEEEEEEEE---HHHHHHHH-S------S--------SPPP---